Protein AF-A0A955G3N3-F1 (afdb_monomer_lite)

Radius of gyration: 13.92 Å; chains: 1; bounding box: 23×22×36 Å

pLDDT: mean 95.41, std 2.5, range [83.75, 98.25]

Structure (mmCIF, N/CA/C/O backbone):
data_AF-A0A955G3N3-F1
#
_entry.id   AF-A0A955G3N3-F1
#
loop_
_atom_site.group_PDB
_atom_site.id
_atom_site.type_symbol
_atom_site.label_atom_id
_atom_site.label_alt_id
_atom_site.label_comp_id
_atom_site.label_asym_id
_atom_site.label_entity_id
_atom_site.label_seq_id
_atom_site.pdbx_PDB_ins_code
_atom_site.Cartn_x
_atom_site.Cartn_y
_atom_site.Cartn_z
_atom_site.occupancy
_atom_site.B_iso_or_equiv
_atom_site.auth_seq_id
_atom_site.auth_comp_id
_atom_site.auth_asym_id
_atom_site.auth_atom_id
_atom_site.pdbx_PDB_model_num
ATOM 1 N 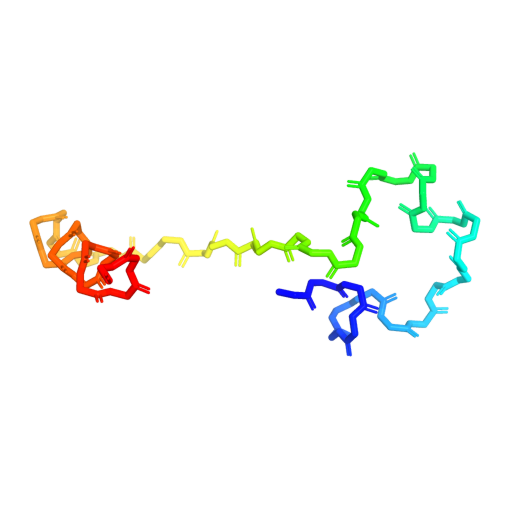N . HIS A 1 1 ? 3.129 2.066 -5.192 1.00 91.44 1 HIS A N 1
ATOM 2 C CA . HIS A 1 1 ? 3.882 2.354 -6.421 1.00 91.44 1 HIS A CA 1
ATOM 3 C C . HIS A 1 1 ? 4.453 1.070 -7.051 1.00 91.44 1 HIS A C 1
ATOM 5 O O . HIS A 1 1 ? 5.666 0.874 -7.031 1.00 91.44 1 HIS A O 1
ATOM 11 N N . PRO A 1 2 ? 3.610 0.146 -7.562 1.00 93.75 2 PRO A N 1
ATOM 12 C CA . PRO A 1 2 ? 4.077 -1.147 -8.076 1.00 93.75 2 PRO A CA 1
ATOM 13 C C . PRO A 1 2 ? 5.070 -1.035 -9.240 1.00 93.75 2 PRO A C 1
ATOM 15 O O . PRO A 1 2 ? 6.035 -1.793 -9.259 1.00 93.75 2 PRO A O 1
ATOM 18 N N . ALA A 1 3 ? 4.889 -0.056 -10.136 1.00 93.81 3 ALA A N 1
ATOM 19 C CA . ALA A 1 3 ? 5.729 0.147 -11.320 1.00 93.81 3 ALA A CA 1
ATOM 20 C C . ALA A 1 3 ? 7.235 0.278 -11.012 1.00 93.81 3 ALA A C 1
ATOM 22 O O . ALA A 1 3 ? 8.051 -0.227 -11.769 1.00 93.81 3 ALA A O 1
ATOM 23 N N . SER A 1 4 ? 7.621 0.902 -9.888 1.00 93.88 4 SER A N 1
ATOM 24 C CA . SER A 1 4 ? 9.041 1.039 -9.495 1.00 93.88 4 SER A CA 1
ATOM 25 C C . SER A 1 4 ? 9.476 0.129 -8.344 1.00 93.88 4 SER A C 1
ATOM 27 O O . SER A 1 4 ? 10.653 0.121 -7.982 1.00 93.88 4 SER A O 1
ATOM 29 N N . THR A 1 5 ? 8.558 -0.649 -7.760 1.00 95.44 5 THR A N 1
ATOM 30 C CA . THR A 1 5 ? 8.868 -1.558 -6.648 1.00 95.44 5 THR A CA 1
ATOM 31 C C . THR A 1 5 ? 8.646 -3.009 -7.052 1.00 95.44 5 THR A C 1
ATOM 33 O O . THR A 1 5 ? 9.537 -3.635 -7.619 1.00 95.44 5 THR A O 1
ATOM 36 N N . THR A 1 6 ? 7.464 -3.557 -6.792 1.00 95.00 6 THR A N 1
ATOM 37 C CA . THR A 1 6 ? 7.165 -4.980 -6.977 1.00 95.00 6 THR A CA 1
ATOM 38 C C . THR A 1 6 ? 7.136 -5.418 -8.439 1.00 95.00 6 THR A C 1
ATOM 40 O O . THR A 1 6 ? 7.357 -6.592 -8.698 1.00 95.00 6 THR A O 1
ATOM 43 N N . HIS A 1 7 ? 6.909 -4.500 -9.383 1.00 93.75 7 HIS A N 1
ATOM 44 C CA . HIS A 1 7 ? 6.840 -4.772 -10.826 1.00 93.75 7 HIS A CA 1
ATOM 45 C C . HIS A 1 7 ? 7.969 -4.080 -11.602 1.00 93.75 7 HIS A C 1
ATOM 47 O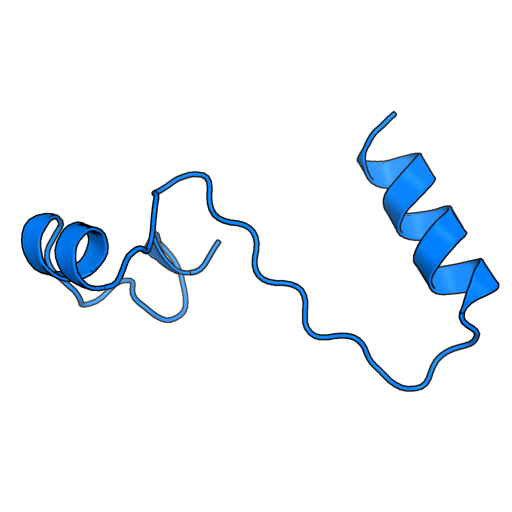 O . HIS A 1 7 ? 7.918 -3.979 -12.820 1.00 93.75 7 HIS A O 1
ATOM 53 N N . ARG A 1 8 ? 9.029 -3.637 -10.913 1.00 93.75 8 ARG A N 1
ATOM 54 C CA . ARG A 1 8 ? 10.142 -2.884 -11.520 1.00 93.75 8 ARG A CA 1
ATOM 55 C C . ARG A 1 8 ? 10.916 -3.624 -12.616 1.00 93.75 8 ARG A C 1
ATOM 57 O O . ARG A 1 8 ? 11.731 -3.014 -13.289 1.00 93.75 8 ARG A O 1
ATOM 64 N N . GLN A 1 9 ? 10.760 -4.945 -12.694 1.00 94.88 9 GLN A N 1
ATOM 65 C CA . GLN A 1 9 ? 11.438 -5.802 -13.672 1.00 94.88 9 GLN A CA 1
ATOM 66 C C . GLN A 1 9 ? 10.639 -5.961 -14.971 1.00 94.88 9 GLN A C 1
ATOM 68 O O . GLN A 1 9 ? 11.123 -6.613 -15.887 1.00 94.88 9 GLN A O 1
ATOM 73 N N . MET A 1 10 ? 9.417 -5.428 -15.030 1.00 94.75 10 MET A N 1
ATOM 74 C CA . MET A 1 10 ? 8.582 -5.472 -16.224 1.00 94.75 10 MET A CA 1
ATOM 75 C C . MET A 1 10 ? 8.895 -4.292 -17.136 1.00 94.75 10 MET A C 1
ATOM 77 O O . MET A 1 10 ? 9.138 -3.178 -16.666 1.00 94.75 10 MET A O 1
ATOM 81 N N . GLU A 1 11 ? 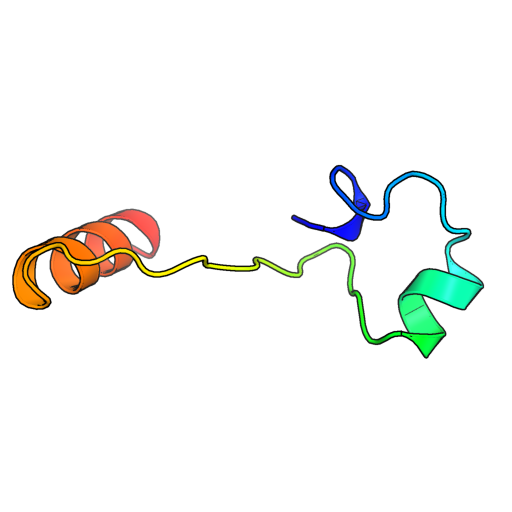8.811 -4.534 -18.438 1.00 94.75 11 GLU A N 1
ATOM 82 C CA . GLU A 1 11 ? 8.896 -3.478 -19.436 1.00 94.75 11 GLU A CA 1
ATOM 83 C C . GLU A 1 11 ? 7.644 -2.589 -19.399 1.00 94.75 11 GLU A C 1
ATOM 85 O O . GLU A 1 11 ? 6.569 -2.986 -18.936 1.00 94.75 11 GLU A O 1
ATOM 90 N N . ALA A 1 12 ? 7.760 -1.365 -19.916 1.00 92.25 12 ALA A N 1
ATOM 91 C CA . ALA A 1 12 ? 6.663 -0.394 -19.898 1.00 92.25 12 ALA A CA 1
ATOM 92 C C . ALA A 1 12 ? 5.399 -0.893 -20.627 1.00 92.25 12 ALA A C 1
ATOM 94 O O . ALA A 1 12 ? 4.279 -0.560 -20.234 1.00 92.25 12 ALA A O 1
ATOM 95 N N . GLU A 1 13 ? 5.574 -1.698 -21.677 1.00 94.75 13 GLU A N 1
ATOM 96 C CA . GLU A 1 13 ? 4.471 -2.294 -22.433 1.00 94.75 13 GLU A CA 1
ATOM 97 C C . GLU A 1 13 ? 3.727 -3.355 -21.610 1.00 94.75 13 GLU A C 1
ATOM 99 O O . GLU A 1 13 ? 2.499 -3.303 -21.514 1.00 94.75 13 GLU A O 1
ATOM 104 N N . ASP A 1 14 ? 4.457 -4.231 -20.916 1.00 95.81 14 ASP A N 1
ATOM 105 C CA . ASP A 1 14 ? 3.878 -5.255 -20.042 1.00 95.81 14 ASP A CA 1
ATOM 106 C C . ASP A 1 14 ? 3.162 -4.638 -18.835 1.00 95.81 14 ASP A C 1
ATOM 108 O O . ASP A 1 14 ? 2.073 -5.077 -18.458 1.00 95.81 14 ASP A O 1
ATOM 112 N N . LEU A 1 15 ? 3.733 -3.582 -18.240 1.00 94.69 15 LEU A N 1
ATOM 113 C CA . LEU A 1 15 ? 3.091 -2.826 -17.159 1.00 94.69 15 LEU A CA 1
ATOM 114 C C . LEU A 1 15 ? 1.748 -2.247 -17.614 1.00 94.69 15 LEU A C 1
ATOM 116 O O . LEU A 1 15 ? 0.748 -2.362 -16.904 1.00 94.69 15 LEU A O 1
ATOM 120 N N . LYS A 1 16 ? 1.706 -1.670 -18.819 1.00 93.69 16 LYS A N 1
ATOM 121 C CA . LYS A 1 16 ? 0.483 -1.114 -19.402 1.00 93.69 16 LYS A CA 1
ATOM 122 C C . LYS A 1 16 ? -0.563 -2.197 -19.665 1.00 93.69 16 LYS A C 1
ATOM 124 O O . LYS A 1 16 ? -1.730 -1.983 -19.342 1.00 93.69 16 LYS A O 1
ATOM 129 N N . LEU A 1 17 ? -0.162 -3.349 -20.206 1.00 95.62 17 LEU A N 1
ATOM 130 C CA . LEU A 1 17 ? -1.053 -4.495 -20.431 1.00 95.62 17 LEU A CA 1
ATOM 131 C C . LEU A 1 17 ? -1.617 -5.055 -19.118 1.00 95.62 17 LEU A C 1
ATOM 133 O O . LEU A 1 17 ? -2.787 -5.424 -19.060 1.00 95.62 17 LEU A O 1
ATOM 137 N N . ALA A 1 18 ? -0.817 -5.053 -18.052 1.00 94.06 18 ALA A N 1
ATOM 138 C CA . ALA A 1 18 ? -1.233 -5.463 -16.713 1.00 94.06 18 ALA A CA 1
ATOM 139 C C . ALA A 1 18 ? -2.076 -4.407 -15.966 1.00 94.06 18 ALA A C 1
ATOM 141 O O . ALA A 1 18 ? -2.490 -4.646 -14.832 1.00 94.06 18 ALA A O 1
ATOM 142 N N . GLY A 1 19 ? -2.320 -3.232 -16.560 1.00 94.75 19 GLY A N 1
ATOM 143 C CA . GLY A 1 19 ? -3.051 -2.134 -15.920 1.00 94.75 19 GLY A CA 1
ATOM 144 C C . GLY A 1 19 ? -2.269 -1.422 -14.808 1.00 94.75 19 GLY A C 1
ATOM 145 O O . GLY A 1 19 ? -2.858 -0.723 -13.984 1.00 94.75 19 GLY A O 1
ATOM 146 N N . VAL A 1 20 ? -0.945 -1.583 -14.764 1.00 95.62 20 VAL A N 1
ATOM 147 C CA . VAL A 1 20 ? -0.063 -0.935 -13.789 1.00 95.62 20 VAL A CA 1
ATOM 148 C C . VAL A 1 20 ? 0.400 0.407 -14.352 1.00 95.62 20 VAL A C 1
ATOM 150 O O . VAL A 1 20 ? 1.389 0.488 -15.079 1.00 95.62 20 VAL A O 1
ATOM 153 N N . SER A 1 21 ? -0.313 1.483 -14.010 1.00 94.69 21 SER A N 1
ATOM 154 C CA . SER A 1 21 ? 0.137 2.839 -14.344 1.00 94.69 21 SER A CA 1
ATOM 155 C C . SER A 1 21 ? 1.321 3.272 -13.460 1.00 94.69 21 SER A C 1
ATOM 157 O O . SER A 1 21 ? 1.450 2.796 -12.325 1.00 94.69 21 SER A O 1
ATOM 159 N N . PRO A 1 22 ? 2.180 4.201 -13.927 1.00 91.81 22 PRO A N 1
ATOM 160 C CA . PRO A 1 22 ? 3.257 4.759 -13.105 1.00 91.81 22 PRO A CA 1
ATOM 161 C C . PRO A 1 22 ? 2.752 5.415 -11.811 1.00 91.81 22 PRO A C 1
ATOM 163 O O . PRO A 1 22 ? 3.394 5.302 -10.775 1.00 91.81 22 PRO A O 1
ATOM 166 N N . GLU A 1 23 ? 1.572 6.034 -11.850 1.00 94.25 23 GLU A N 1
ATOM 167 C CA . GLU A 1 23 ? 0.954 6.734 -10.714 1.00 94.25 23 GLU A CA 1
ATOM 168 C C . GLU A 1 23 ? 0.209 5.790 -9.752 1.00 94.25 23 GLU A C 1
ATOM 170 O O . GLU A 1 23 ? -0.290 6.220 -8.711 1.00 94.25 23 GLU A O 1
ATOM 175 N N . LEU A 1 24 ? 0.120 4.492 -10.067 1.00 96.06 24 LEU A N 1
ATOM 176 C CA . LEU A 1 24 ? -0.663 3.541 -9.286 1.00 96.06 24 LEU A CA 1
ATOM 177 C C . LEU A 1 24 ? -0.118 3.391 -7.856 1.00 96.06 24 LEU A C 1
ATOM 179 O O . LEU A 1 24 ? 1.010 2.938 -7.611 1.00 96.06 24 LEU A O 1
ATOM 183 N N . ILE A 1 25 ? -0.978 3.659 -6.876 1.00 95.69 25 ILE A N 1
ATOM 184 C CA . ILE A 1 25 ? -0.745 3.334 -5.469 1.00 95.69 25 ILE A CA 1
ATOM 185 C C . ILE A 1 25 ? -1.544 2.077 -5.121 1.00 95.69 25 ILE A C 1
ATOM 187 O O . ILE A 1 25 ? -2.751 2.009 -5.319 1.00 95.69 25 ILE A O 1
ATOM 191 N N . ARG A 1 26 ? -0.848 1.061 -4.599 1.00 96.44 26 ARG A N 1
ATOM 192 C CA . ARG A 1 26 ? -1.453 -0.174 -4.093 1.00 96.44 26 ARG A CA 1
ATOM 193 C C . ARG A 1 26 ? -1.412 -0.128 -2.573 1.00 96.44 26 ARG A C 1
ATOM 195 O O . ARG A 1 26 ? -0.317 -0.039 -2.020 1.00 96.44 26 ARG A O 1
ATOM 202 N N . LEU A 1 27 ? -2.571 -0.227 -1.934 1.00 96.62 27 LEU A N 1
ATOM 203 C CA . LEU A 1 27 ? -2.711 -0.288 -0.481 1.00 96.62 27 LEU A CA 1
ATOM 204 C C . LEU A 1 27 ? -2.924 -1.745 -0.050 1.00 96.62 27 LEU A C 1
ATOM 206 O O . LEU A 1 27 ? -3.720 -2.458 -0.655 1.00 96.62 27 LEU A O 1
ATOM 210 N N . SER A 1 28 ? -2.194 -2.190 0.971 1.00 96.88 28 SER A N 1
ATOM 211 C CA . SER A 1 28 ? -2.437 -3.462 1.660 1.00 96.88 28 SER A CA 1
ATOM 212 C C . SER A 1 28 ? -3.025 -3.122 3.018 1.00 96.88 28 SER A C 1
ATOM 214 O O . SER A 1 28 ? -2.293 -2.662 3.887 1.00 96.88 28 SER A O 1
ATOM 216 N N . ILE A 1 29 ? -4.336 -3.282 3.169 1.00 97.19 29 ILE A N 1
ATOM 217 C CA . ILE A 1 29 ? -5.044 -2.936 4.405 1.00 97.19 29 ILE A CA 1
ATOM 218 C C . ILE A 1 29 ? -4.783 -4.029 5.447 1.00 97.19 29 ILE A C 1
ATOM 220 O O . ILE A 1 29 ? -4.941 -5.211 5.136 1.00 97.19 29 ILE A O 1
ATOM 224 N N . GLY A 1 30 ? -4.326 -3.636 6.637 1.00 96.38 30 GLY A N 1
ATOM 225 C CA . GLY A 1 30 ? -4.080 -4.543 7.753 1.00 96.38 30 GLY A CA 1
ATOM 226 C C . GLY A 1 30 ? -5.344 -4.824 8.571 1.00 96.38 30 GLY A C 1
ATOM 227 O O . GLY A 1 30 ? -6.458 -4.819 8.045 1.00 96.38 30 GLY A O 1
ATOM 228 N N . ILE A 1 31 ? -5.159 -5.128 9.856 1.00 97.75 31 ILE A N 1
ATOM 229 C CA . ILE A 1 31 ? -6.237 -5.464 10.807 1.00 97.75 31 ILE A CA 1
ATOM 230 C C . ILE A 1 31 ? -6.428 -4.387 11.888 1.00 97.75 31 ILE A C 1
ATOM 232 O O . ILE A 1 31 ? -6.999 -4.658 12.944 1.00 97.75 31 ILE A O 1
ATOM 236 N N . GLU A 1 32 ? -5.899 -3.188 11.655 1.00 98.25 32 GLU A N 1
ATOM 237 C CA . GLU A 1 32 ? -6.040 -2.027 12.529 1.00 98.25 32 GLU A CA 1
ATOM 238 C C . GLU A 1 32 ? -7.498 -1.534 12.590 1.00 98.25 32 GLU A C 1
ATOM 240 O O . GLU A 1 32 ? -8.366 -1.964 11.823 1.00 98.25 32 GLU A O 1
ATOM 245 N N . ALA A 1 33 ? -7.787 -0.612 13.512 1.00 98.19 33 ALA A N 1
ATOM 246 C CA . ALA A 1 33 ? -9.099 0.017 13.576 1.00 98.19 33 ALA A CA 1
ATOM 247 C C . ALA A 1 33 ? -9.376 0.818 12.292 1.00 98.19 33 ALA A C 1
ATOM 249 O O . ALA A 1 33 ? -8.536 1.586 11.823 1.00 98.19 33 ALA A O 1
ATOM 250 N N . ALA A 1 34 ? -10.580 0.663 11.736 1.00 97.94 34 ALA A N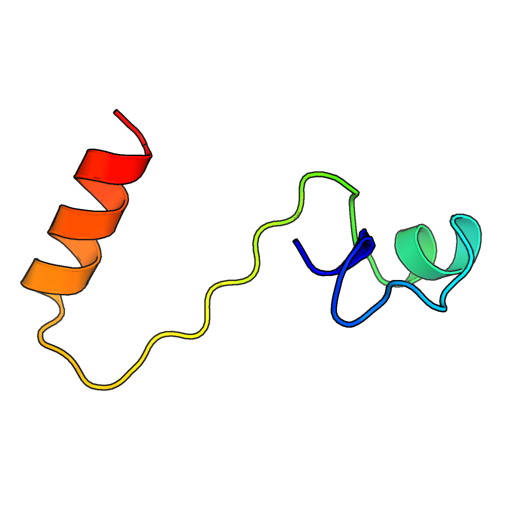 1
ATOM 251 C CA . ALA A 1 34 ? -10.942 1.298 10.469 1.00 97.94 34 ALA A CA 1
ATOM 252 C C . ALA A 1 34 ? -10.836 2.834 10.521 1.00 97.94 34 ALA A C 1
ATOM 254 O O . ALA A 1 34 ? -10.417 3.451 9.543 1.00 97.94 34 ALA A O 1
ATOM 255 N N . ASP A 1 35 ? -11.177 3.443 11.660 1.00 98.25 35 ASP A N 1
ATOM 256 C CA . ASP A 1 35 ? -11.136 4.897 11.839 1.00 98.25 35 ASP A CA 1
ATOM 257 C C . ASP A 1 35 ? -9.709 5.459 11.801 1.00 98.25 35 ASP A C 1
ATOM 259 O O . ASP A 1 35 ? -9.498 6.539 11.241 1.00 98.25 35 ASP A O 1
ATOM 263 N N . ASP A 1 36 ? -8.728 4.714 12.316 1.00 98.12 36 ASP A N 1
ATOM 264 C CA . ASP A 1 36 ? -7.317 5.109 12.279 1.00 98.12 36 ASP A CA 1
ATOM 265 C C . ASP A 1 36 ? -6.812 5.100 10.829 1.00 98.12 36 ASP A C 1
ATOM 267 O O . ASP A 1 36 ? -6.297 6.106 10.343 1.00 98.12 36 ASP A O 1
ATOM 271 N N . ILE A 1 37 ? -7.087 4.021 10.082 1.00 98.00 37 ILE A N 1
ATOM 272 C CA . ILE A 1 37 ? -6.717 3.903 8.659 1.00 98.00 37 ILE A CA 1
ATOM 273 C C . ILE A 1 37 ? -7.357 5.024 7.829 1.00 98.00 37 ILE A C 1
ATOM 275 O O . ILE A 1 37 ? -6.708 5.629 6.974 1.00 98.00 37 ILE A O 1
ATOM 279 N N . ILE A 1 38 ? -8.639 5.321 8.060 1.00 97.56 38 ILE A N 1
ATOM 280 C CA . ILE A 1 38 ? -9.342 6.401 7.354 1.00 97.56 38 ILE A CA 1
ATOM 281 C C . ILE A 1 38 ? -8.727 7.760 7.695 1.00 97.56 38 ILE A C 1
ATOM 283 O O . ILE A 1 3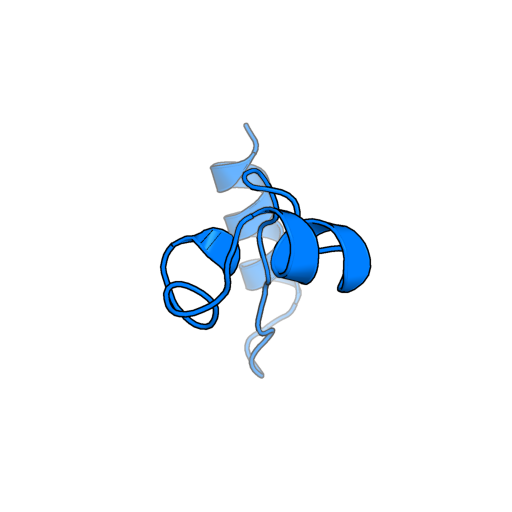8 ? -8.602 8.608 6.809 1.00 97.56 38 ILE A O 1
ATOM 287 N N . THR A 1 39 ? -8.366 7.988 8.956 1.00 98.06 39 THR A N 1
ATOM 288 C CA . THR A 1 39 ? -7.759 9.247 9.406 1.00 98.06 39 THR A CA 1
ATOM 289 C C . THR A 1 39 ? -6.384 9.448 8.776 1.00 98.06 39 THR A C 1
ATOM 291 O O . THR A 1 39 ? -6.132 10.519 8.221 1.00 98.06 39 THR A O 1
ATOM 294 N N . ASP A 1 40 ? -5.555 8.407 8.742 1.00 97.50 40 ASP A N 1
ATOM 295 C CA . ASP A 1 40 ? -4.239 8.435 8.099 1.00 97.50 40 ASP A CA 1
ATOM 296 C C . ASP A 1 40 ? -4.346 8.728 6.599 1.00 97.50 40 ASP A C 1
ATOM 298 O O . ASP A 1 40 ? -3.642 9.592 6.070 1.00 97.50 40 ASP A O 1
ATOM 302 N N . LEU A 1 41 ? -5.273 8.063 5.901 1.00 97.50 41 LEU A N 1
ATOM 303 C CA . LEU A 1 41 ? -5.502 8.309 4.476 1.00 97.50 41 LEU A CA 1
ATOM 304 C C . LEU A 1 41 ? -6.024 9.726 4.217 1.00 97.50 41 LEU A C 1
ATOM 306 O O . LEU A 1 41 ? -5.614 10.352 3.242 1.00 97.50 41 LEU A O 1
ATOM 310 N N . LYS A 1 42 ? -6.894 10.261 5.083 1.00 97.75 42 LYS A N 1
ATOM 311 C CA . LYS A 1 42 ? -7.362 11.652 4.984 1.00 97.75 42 LYS A CA 1
ATOM 312 C C . LYS A 1 42 ? -6.218 12.643 5.162 1.00 97.75 42 LYS A C 1
ATOM 314 O O . LYS A 1 42 ? -6.135 13.585 4.385 1.00 97.75 42 LYS A O 1
ATOM 319 N N . GLN A 1 43 ? -5.343 12.430 6.144 1.00 97.38 43 GLN A N 1
ATOM 320 C CA . GLN A 1 43 ? -4.171 13.280 6.352 1.00 97.38 43 GLN A CA 1
ATOM 321 C C . GLN A 1 43 ? -3.214 13.220 5.154 1.00 97.38 43 GLN A C 1
ATOM 323 O O . GLN A 1 43 ? -2.676 14.246 4.757 1.00 97.38 43 GLN A O 1
ATOM 328 N N . ALA A 1 44 ? -3.001 12.037 4.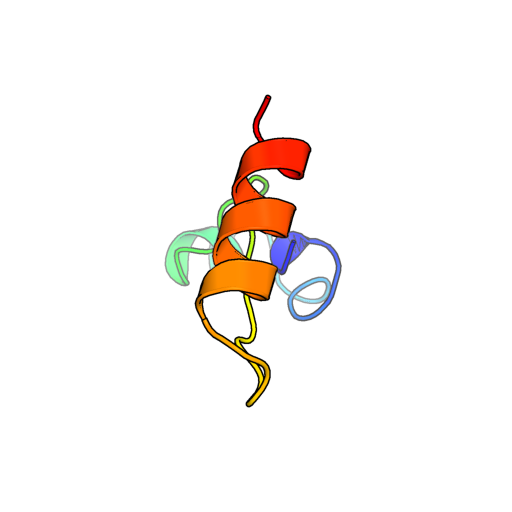574 1.00 95.88 44 ALA A N 1
ATOM 329 C CA . ALA A 1 44 ? -2.091 11.852 3.444 1.00 95.88 44 ALA A CA 1
ATOM 330 C C . ALA A 1 44 ? -2.608 12.441 2.115 1.00 95.88 44 ALA A C 1
ATOM 332 O O . ALA A 1 44 ? -1.810 12.657 1.205 1.00 95.88 44 ALA A O 1
ATOM 333 N N . LEU A 1 45 ? -3.922 12.657 1.987 1.00 94.56 45 LEU A N 1
ATOM 334 C CA . LEU A 1 45 ? -4.577 13.196 0.785 1.00 94.56 45 LEU A CA 1
ATOM 335 C C . LEU A 1 45 ? -4.941 14.689 0.887 1.00 94.56 45 LEU A C 1
ATOM 337 O O . LEU A 1 45 ? -5.431 15.244 -0.099 1.00 94.56 45 LEU A O 1
ATOM 341 N N . ALA A 1 46 ? -4.765 15.303 2.060 1.00 83.75 46 ALA A N 1
ATOM 342 C CA . ALA A 1 46 ? -5.015 16.725 2.306 1.00 83.75 46 ALA A CA 1
ATOM 343 C C . ALA A 1 46 ? -3.900 17.609 1.729 1.00 83.75 46 ALA A C 1
ATOM 345 O O . ALA A 1 46 ? -4.244 18.703 1.226 1.00 83.75 46 ALA A O 1
#

Foldseek 3Di:
DCCVPVVVVDDPVVCVVVVNDPPDDDDDDDDDDPVVVVVVVVVVVD

Secondary structure (DSSP, 8-state):
-GGGTTTTTS-HHHHHHTT--TT-------SS-HHHHHHHHHHHH-

Sequence (46 aa):
HPASTTHRQMEAEDLKLAGVSPELIRLSIGIEAADDIITDLKQALA